Protein AF-A0A821NAH8-F1 (afdb_monomer)

Structure (mmCIF, N/CA/C/O backbone):
data_AF-A0A821NAH8-F1
#
_entry.id   AF-A0A821NAH8-F1
#
loop_
_atom_site.group_PDB
_atom_site.id
_atom_site.type_symbol
_atom_site.label_atom_id
_atom_site.label_alt_id
_atom_site.label_comp_id
_atom_site.label_asym_id
_atom_site.label_entity_id
_atom_site.label_seq_id
_atom_site.pdbx_PDB_ins_code
_atom_site.Cartn_x
_atom_site.Cartn_y
_atom_site.Cartn_z
_atom_site.occupancy
_atom_site.B_iso_or_equiv
_atom_site.auth_seq_id
_atom_si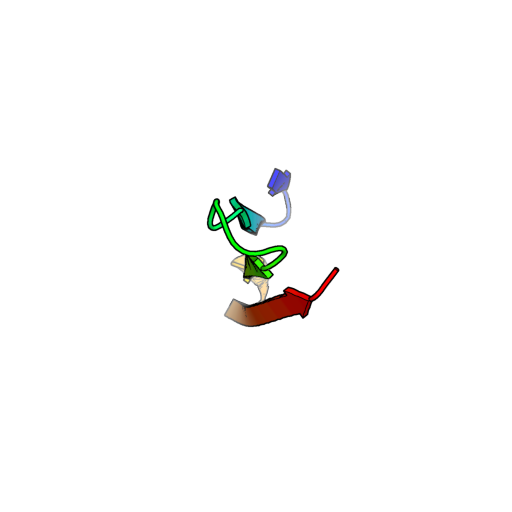te.auth_comp_id
_atom_site.auth_asym_id
_atom_site.auth_atom_id
_atom_site.pdbx_PDB_model_num
ATOM 1 N N . MET A 1 1 ? 6.722 10.034 -3.048 1.00 76.88 1 MET A N 1
ATOM 2 C CA . MET A 1 1 ? 7.889 10.825 -3.486 1.00 7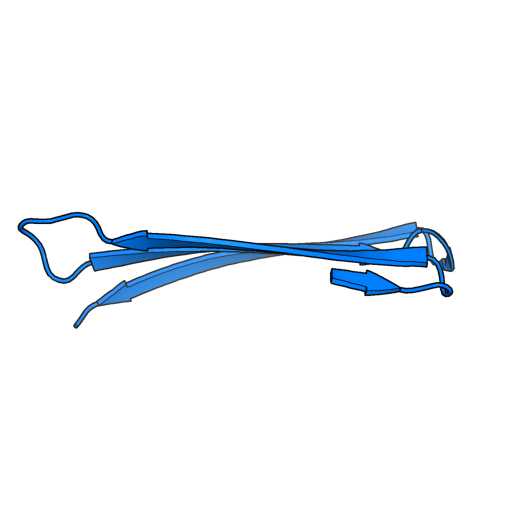6.88 1 MET A CA 1
ATOM 3 C C . MET A 1 1 ? 8.426 10.218 -4.773 1.00 76.88 1 MET A C 1
ATOM 5 O O . MET A 1 1 ? 8.348 9.004 -4.927 1.00 76.88 1 MET A O 1
ATOM 9 N N . VAL A 1 2 ? 8.917 11.033 -5.698 1.00 81.38 2 VAL A N 1
ATOM 10 C CA . VAL A 1 2 ? 9.543 10.561 -6.940 1.00 81.38 2 VAL A CA 1
ATOM 11 C C . VAL A 1 2 ? 10.925 11.191 -6.991 1.00 81.38 2 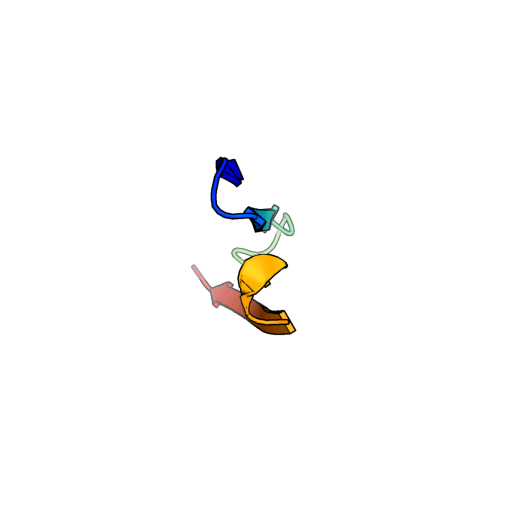VAL A C 1
ATOM 13 O O . VAL A 1 2 ? 11.034 12.410 -6.913 1.00 81.38 2 VAL A O 1
ATOM 16 N N . ASP A 1 3 ? 11.954 10.358 -7.051 1.00 80.00 3 ASP A N 1
ATOM 17 C CA . ASP A 1 3 ? 13.354 10.763 -7.068 1.00 80.00 3 ASP A CA 1
ATOM 18 C C . ASP A 1 3 ? 13.960 10.546 -8.463 1.00 80.00 3 ASP A C 1
ATOM 20 O O . ASP A 1 3 ? 13.626 9.580 -9.158 1.00 80.00 3 ASP A O 1
ATOM 24 N N . THR A 1 4 ? 14.875 11.428 -8.868 1.00 78.75 4 THR A N 1
ATOM 25 C CA . THR A 1 4 ? 15.537 11.403 -10.185 1.00 78.75 4 THR A CA 1
ATOM 26 C C . THR A 1 4 ? 16.372 10.136 -10.412 1.00 78.75 4 THR A C 1
ATOM 28 O O . THR A 1 4 ? 16.629 9.770 -11.555 1.00 78.75 4 THR A O 1
ATOM 31 N N . ASN A 1 5 ? 16.733 9.400 -9.353 1.00 80.25 5 ASN A N 1
ATOM 32 C CA . ASN A 1 5 ? 17.391 8.092 -9.445 1.00 80.25 5 ASN A CA 1
ATOM 33 C C . ASN A 1 5 ? 16.420 6.939 -9.784 1.00 80.25 5 ASN A C 1
ATOM 35 O O . ASN A 1 5 ? 16.773 5.766 -9.653 1.00 80.25 5 ASN A O 1
ATOM 39 N N . GLY A 1 6 ? 15.178 7.244 -10.179 1.00 78.81 6 GLY A N 1
ATOM 40 C CA . GLY A 1 6 ? 14.160 6.247 -10.512 1.00 78.81 6 GLY A CA 1
ATOM 41 C C . GLY A 1 6 ? 13.539 5.575 -9.284 1.00 78.81 6 GLY A C 1
ATOM 42 O O . GLY A 1 6 ? 12.915 4.521 -9.416 1.00 78.81 6 GLY A O 1
ATOM 43 N N . LEU A 1 7 ? 13.712 6.153 -8.090 1.00 86.44 7 LEU A N 1
ATOM 44 C CA . LEU A 1 7 ? 13.055 5.691 -6.872 1.00 86.44 7 LEU A CA 1
ATOM 45 C C . LEU A 1 7 ? 11.703 6.396 -6.723 1.00 86.44 7 LEU A C 1
ATOM 47 O O . LEU A 1 7 ? 11.622 7.600 -6.501 1.00 86.44 7 LEU A O 1
ATOM 51 N N . VAL A 1 8 ? 10.630 5.626 -6.805 1.00 90.75 8 VAL A N 1
ATOM 52 C CA . VAL A 1 8 ? 9.262 6.071 -6.553 1.00 90.75 8 VAL A CA 1
ATOM 53 C C . VAL A 1 8 ? 8.808 5.443 -5.253 1.00 90.75 8 VAL A C 1
ATOM 55 O O . VAL A 1 8 ? 8.865 4.230 -5.103 1.00 90.75 8 VAL A O 1
ATOM 58 N N . THR A 1 9 ? 8.332 6.234 -4.304 1.00 90.81 9 THR A N 1
ATOM 59 C CA . THR A 1 9 ? 7.696 5.698 -3.099 1.00 90.81 9 THR A CA 1
ATOM 60 C C . THR A 1 9 ? 6.301 6.273 -2.929 1.00 90.81 9 THR A C 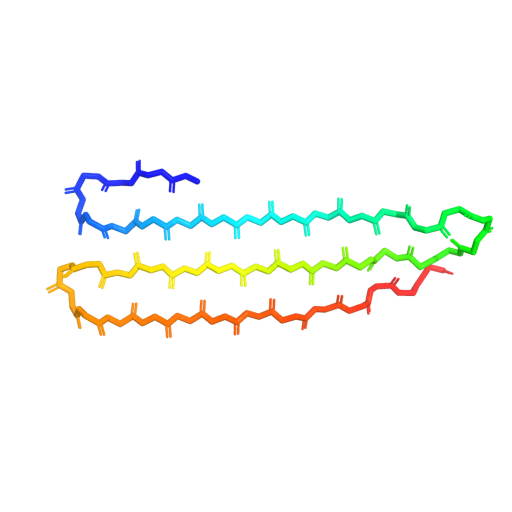1
ATOM 62 O O . THR A 1 9 ? 6.054 7.447 -3.220 1.00 90.81 9 THR A O 1
ATOM 65 N N . ALA A 1 10 ? 5.381 5.452 -2.445 1.00 90.75 10 ALA A N 1
ATOM 66 C CA . ALA A 1 10 ? 4.032 5.867 -2.101 1.00 90.75 10 ALA A CA 1
ATOM 67 C C . ALA A 1 10 ? 3.650 5.263 -0.753 1.00 90.75 10 ALA A C 1
ATOM 69 O O . ALA A 1 10 ? 3.893 4.082 -0.510 1.00 90.75 10 ALA A O 1
ATOM 70 N N . VAL A 1 11 ? 3.057 6.082 0.112 1.00 91.62 11 VAL A N 1
ATOM 71 C CA . VAL A 1 11 ? 2.517 5.665 1.406 1.00 91.62 11 VAL A CA 1
ATOM 72 C C . VAL A 1 11 ? 1.079 6.151 1.475 1.00 91.62 11 VAL A C 1
ATOM 74 O O . VAL A 1 11 ? 0.795 7.304 1.154 1.00 91.62 11 VAL A O 1
ATOM 77 N N . ILE A 1 12 ? 0.176 5.254 1.845 1.00 91.00 12 ILE A N 1
ATOM 78 C CA . ILE A 1 12 ? -1.241 5.515 2.042 1.00 91.00 12 ILE A CA 1
ATOM 79 C C . ILE A 1 12 ? -1.567 5.096 3.463 1.00 91.00 12 ILE A C 1
ATOM 81 O O . ILE A 1 12 ? -1.359 3.946 3.843 1.00 91.00 12 ILE A O 1
ATOM 85 N N . GLU A 1 13 ? -2.118 6.024 4.227 1.00 91.44 13 GLU A N 1
ATOM 86 C CA . GLU A 1 13 ? -2.602 5.761 5.572 1.00 91.44 13 GLU A CA 1
ATOM 87 C C . GLU A 1 13 ? -4.103 6.022 5.601 1.00 91.44 13 GLU A C 1
ATOM 89 O O . GLU A 1 13 ? -4.586 7.071 5.167 1.00 91.44 13 GLU A O 1
ATOM 94 N N . LYS A 1 14 ? -4.864 5.049 6.094 1.00 89.06 14 LYS A N 1
ATOM 95 C CA . LYS A 1 14 ? -6.305 5.165 6.268 1.00 89.06 14 LYS A CA 1
ATOM 96 C C . LYS A 1 14 ? -6.658 4.833 7.703 1.00 89.06 14 LYS A C 1
ATOM 98 O O . LYS A 1 14 ? -6.571 3.687 8.133 1.00 89.06 14 LYS A O 1
ATOM 103 N N . ARG A 1 15 ? -7.116 5.846 8.434 1.00 85.19 15 ARG A N 1
ATOM 104 C CA . ARG A 1 15 ? -7.741 5.657 9.742 1.00 85.19 15 ARG A CA 1
ATOM 105 C C . ARG A 1 15 ? -9.167 5.132 9.554 1.00 85.19 15 ARG A C 1
ATOM 107 O O . ARG A 1 15 ? -9.954 5.737 8.819 1.00 85.19 15 ARG A O 1
ATOM 114 N N . LEU A 1 16 ? -9.487 4.015 10.202 1.00 79.56 16 LEU A N 1
ATOM 115 C CA . LEU A 1 16 ? -10.816 3.402 10.189 1.00 79.56 16 LEU A CA 1
ATOM 116 C C . LEU A 1 16 ? -11.595 3.824 11.442 1.00 79.56 16 LEU A C 1
ATOM 118 O O . LEU A 1 16 ? -11.664 3.084 12.415 1.00 79.56 16 LEU A O 1
ATOM 122 N N . ALA A 1 17 ? -12.208 5.010 11.420 1.00 80.94 17 ALA A N 1
ATOM 123 C CA . ALA A 1 17 ? -13.168 5.387 12.461 1.00 80.94 17 ALA A CA 1
ATOM 124 C C . ALA A 1 17 ? -14.385 4.433 12.435 1.00 80.94 17 ALA A C 1
ATOM 126 O O . ALA A 1 17 ? -14.805 4.051 11.339 1.00 80.94 17 ALA A O 1
ATOM 127 N N . PRO A 1 18 ? -14.979 4.050 13.585 1.00 77.25 18 PRO A N 1
ATOM 128 C CA . PRO A 1 18 ? -14.757 4.538 14.957 1.00 77.25 18 PRO A CA 1
ATOM 129 C C . PRO A 1 18 ? -13.648 3.820 15.757 1.00 77.25 18 PRO A C 1
ATOM 131 O O . PRO A 1 18 ? -13.437 4.150 16.920 1.00 77.25 18 PRO A O 1
ATOM 134 N N . LEU A 1 19 ? -12.952 2.843 15.172 1.00 77.94 19 LEU A N 1
ATOM 135 C CA . LEU A 1 19 ? -11.924 2.051 15.856 1.00 77.94 19 LEU A CA 1
ATOM 136 C C . LEU A 1 19 ? -10.553 2.759 15.790 1.00 77.94 19 LEU A C 1
ATOM 138 O O . LEU A 1 19 ? -10.259 3.440 14.806 1.00 77.94 19 LEU A O 1
ATOM 142 N N . PRO A 1 20 ? -9.660 2.595 16.782 1.00 80.44 20 PRO A N 1
ATOM 143 C CA . PRO A 1 20 ? -8.327 3.203 16.766 1.00 80.44 20 PRO A CA 1
ATOM 144 C C . PRO A 1 20 ? -7.347 2.438 15.853 1.00 80.44 20 PRO A C 1
ATOM 146 O O . PRO A 1 20 ? -6.166 2.293 16.156 1.00 80.44 20 PRO A O 1
ATOM 149 N N . PHE A 1 21 ? -7.828 1.942 14.710 1.00 85.94 21 PHE A N 1
ATOM 150 C CA . PHE A 1 21 ? -7.015 1.249 13.719 1.00 85.94 21 PHE A CA 1
ATOM 151 C C . PHE A 1 21 ? -6.625 2.197 12.589 1.00 85.94 21 PHE A C 1
ATOM 153 O O . PHE A 1 21 ? -7.470 2.851 11.968 1.00 85.94 21 PHE A O 1
ATOM 160 N N . THR A 1 22 ? -5.332 2.247 12.291 1.00 89.50 22 THR A N 1
ATOM 161 C CA . THR A 1 22 ? -4.803 2.919 11.104 1.00 89.50 22 THR A CA 1
ATOM 162 C C . THR A 1 22 ? -4.174 1.876 10.200 1.00 89.50 22 THR A C 1
ATOM 164 O O . THR A 1 22 ? -3.173 1.252 10.544 1.00 89.50 22 THR A O 1
ATOM 167 N N . PHE A 1 23 ? -4.788 1.665 9.040 1.00 90.56 23 PHE A N 1
ATOM 168 C CA . PHE A 1 23 ? -4.225 0.826 7.998 1.00 90.56 23 PHE A CA 1
ATOM 169 C C . PHE A 1 23 ? -3.181 1.628 7.228 1.00 90.56 23 PHE A C 1
ATOM 171 O O . PHE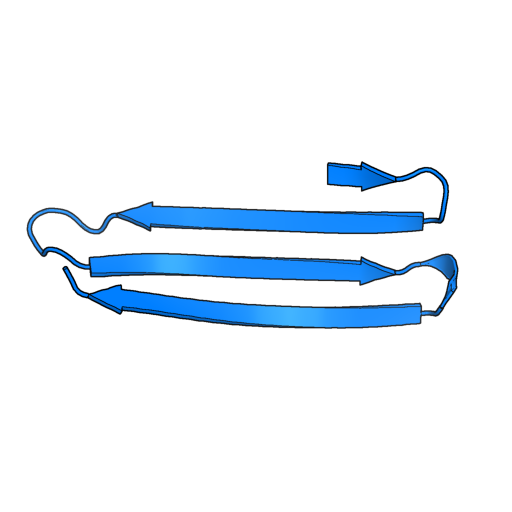 A 1 23 ? -3.467 2.726 6.751 1.00 90.56 23 PHE A O 1
ATOM 178 N N . MET A 1 24 ? -1.980 1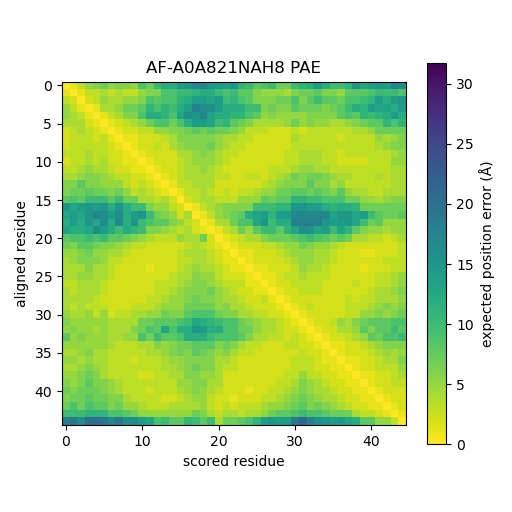.082 7.106 1.00 92.12 24 MET A N 1
ATOM 179 C CA . MET A 1 24 ? -0.864 1.695 6.403 1.00 92.12 24 MET A CA 1
ATOM 180 C C . MET A 1 24 ? -0.448 0.783 5.254 1.00 92.12 24 MET A C 1
ATOM 182 O O . MET A 1 24 ? -0.131 -0.387 5.450 1.00 92.12 24 MET A O 1
ATOM 186 N N . LEU A 1 25 ? -0.417 1.323 4.044 1.00 93.62 25 LEU A N 1
ATOM 187 C CA . LEU A 1 25 ? 0.132 0.669 2.868 1.00 93.62 25 LEU A CA 1
ATOM 188 C C . LEU A 1 25 ? 1.312 1.501 2.380 1.00 93.62 25 LEU A C 1
ATOM 190 O O . LEU A 1 25 ? 1.181 2.697 2.151 1.00 93.62 25 LEU A O 1
ATOM 194 N N . SER A 1 26 ? 2.464 0.875 2.200 1.00 92.25 26 SER A N 1
ATOM 195 C CA . SER A 1 26 ? 3.672 1.519 1.700 1.00 92.25 26 SER A CA 1
ATOM 196 C C . SER A 1 26 ? 4.230 0.750 0.512 1.00 92.25 26 SER A C 1
ATOM 198 O O . SER A 1 26 ? 4.154 -0.475 0.426 1.00 92.25 26 SER A O 1
ATOM 200 N N . SER A 1 27 ? 4.800 1.481 -0.431 1.00 91.31 27 SER A N 1
ATOM 201 C CA . SER A 1 27 ? 5.489 0.930 -1.586 1.00 91.31 27 SER A CA 1
ATOM 202 C C . SER A 1 27 ? 6.721 1.768 -1.886 1.00 91.31 27 SER A C 1
ATOM 204 O O . SER A 1 27 ? 6.716 2.993 -1.755 1.00 91.31 27 SER A O 1
ATOM 206 N N . SER A 1 28 ? 7.794 1.094 -2.278 1.00 91.75 28 SER A N 1
ATOM 207 C CA . SER A 1 28 ? 8.998 1.705 -2.824 1.00 91.75 28 SER A CA 1
ATOM 208 C C . SER A 1 28 ? 9.431 0.910 -4.046 1.00 91.75 28 SER A C 1
ATOM 210 O O . SER A 1 28 ? 9.635 -0.300 -3.995 1.00 91.75 28 SER A O 1
ATOM 212 N N . LEU A 1 29 ? 9.511 1.600 -5.168 1.00 90.62 29 LEU A N 1
ATOM 213 C CA . LEU A 1 29 ? 9.760 1.072 -6.491 1.00 90.62 29 LEU A CA 1
ATOM 214 C C . LEU A 1 29 ? 11.051 1.721 -6.976 1.00 90.62 29 LEU A C 1
ATOM 216 O O . LEU A 1 29 ? 11.093 2.9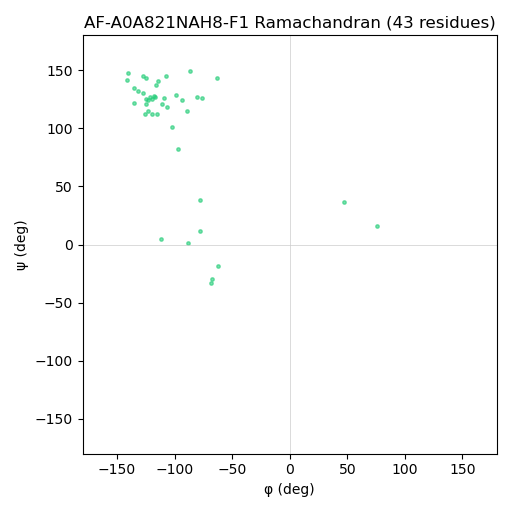25 -7.203 1.00 90.62 29 LEU A O 1
ATOM 220 N N . ASN A 1 30 ? 12.113 0.945 -7.122 1.00 90.56 30 ASN A N 1
ATOM 221 C CA . ASN A 1 30 ? 13.368 1.411 -7.687 1.00 90.56 30 ASN A CA 1
ATOM 222 C C . ASN A 1 30 ? 13.468 0.917 -9.132 1.00 90.56 30 ASN A C 1
ATOM 224 O O . ASN A 1 30 ? 13.806 -0.242 -9.371 1.00 90.56 30 ASN A O 1
ATOM 228 N N . HIS A 1 31 ? 13.180 1.802 -10.085 1.00 85.19 31 HIS A N 1
ATOM 229 C CA . HIS A 1 31 ? 13.267 1.503 -11.514 1.00 85.19 31 HIS A CA 1
ATOM 230 C C . HIS A 1 31 ? 14.709 1.292 -11.981 1.00 85.19 31 HIS A C 1
ATOM 232 O O . HIS A 1 31 ? 14.937 0.447 -12.839 1.00 85.19 31 HIS A O 1
ATOM 238 N N . ALA A 1 32 ? 15.691 1.981 -11.392 1.00 85.19 32 ALA A N 1
ATOM 239 C CA . ALA A 1 32 ? 17.096 1.828 -11.775 1.00 85.19 32 ALA A CA 1
ATOM 240 C C . ALA A 1 32 ? 17.664 0.441 -11.427 1.00 85.19 32 ALA A C 1
ATOM 242 O O . ALA A 1 32 ? 18.556 -0.053 -12.109 1.00 85.19 32 ALA A O 1
ATOM 243 N N . LYS A 1 33 ? 17.151 -0.194 -10.366 1.00 86.88 33 LYS A N 1
ATOM 244 C CA . LYS A 1 33 ? 17.596 -1.517 -9.893 1.00 86.88 33 LYS A CA 1
ATOM 245 C C . LYS A 1 33 ? 16.555 -2.624 -10.086 1.00 86.88 33 LYS A C 1
ATOM 247 O O . LYS A 1 33 ? 16.773 -3.726 -9.596 1.00 86.88 33 LYS A O 1
ATOM 252 N N . ALA A 1 34 ? 15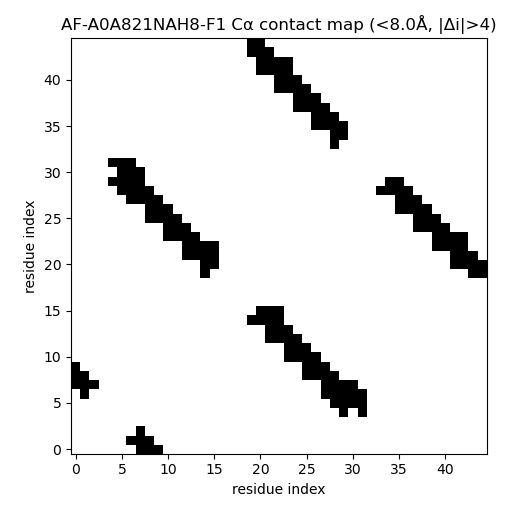.425 -2.323 -10.735 1.00 85.44 34 ALA A N 1
ATOM 253 C CA . ALA A 1 34 ? 14.261 -3.210 -10.853 1.00 85.44 34 ALA A CA 1
ATOM 254 C C . ALA A 1 34 ? 13.837 -3.852 -9.510 1.00 85.44 34 ALA A C 1
ATOM 256 O O . ALA A 1 34 ? 13.444 -5.015 -9.448 1.00 85.44 34 ALA A O 1
ATOM 257 N N . ALA A 1 35 ? 13.951 -3.096 -8.413 1.00 88.75 35 ALA A N 1
ATOM 258 C CA . ALA A 1 35 ? 13.696 -3.586 -7.063 1.00 88.75 35 ALA A CA 1
ATOM 259 C C . ALA A 1 35 ? 12.426 -2.949 -6.504 1.00 88.75 35 ALA A C 1
ATOM 261 O O . ALA A 1 35 ? 12.340 -1.728 -6.367 1.00 88.75 35 ALA A O 1
ATOM 262 N N . TYR A 1 36 ? 11.455 -3.781 -6.143 1.00 89.62 36 TYR A N 1
ATOM 263 C CA . TYR A 1 36 ? 10.148 -3.343 -5.667 1.00 89.62 36 TYR A CA 1
ATOM 264 C C . TYR A 1 36 ? 9.911 -3.890 -4.262 1.00 89.62 36 TYR A C 1
ATOM 266 O O . TYR A 1 36 ? 10.049 -5.088 -4.020 1.00 89.62 36 TYR A O 1
ATOM 274 N N . ARG A 1 37 ? 9.578 -3.013 -3.316 1.00 91.50 37 ARG A N 1
ATOM 275 C CA . ARG A 1 37 ? 9.281 -3.375 -1.929 1.00 91.50 37 ARG A CA 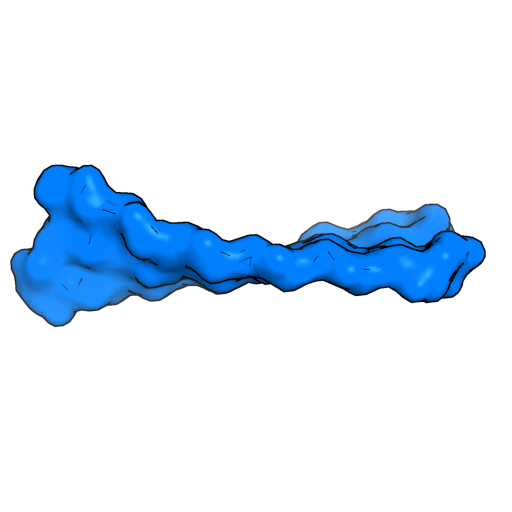1
ATOM 276 C C . ARG A 1 37 ? 7.908 -2.839 -1.572 1.00 91.50 37 ARG A C 1
ATOM 278 O O . ARG A 1 37 ? 7.664 -1.638 -1.680 1.00 91.50 37 ARG A O 1
ATOM 285 N N . PHE A 1 38 ? 7.050 -3.732 -1.108 1.00 93.00 38 PHE A N 1
ATOM 286 C CA . PHE A 1 38 ? 5.713 -3.417 -0.627 1.00 93.00 38 PHE A CA 1
ATOM 287 C C . PHE A 1 38 ? 5.646 -3.753 0.858 1.00 93.00 38 PHE A C 1
ATOM 289 O O . PHE A 1 38 ? 6.179 -4.775 1.290 1.00 93.00 38 PHE A O 1
ATOM 296 N N . GLY A 1 39 ? 5.028 -2.877 1.638 1.00 93.81 39 GLY A N 1
ATOM 297 C CA . GLY A 1 39 ? 4.830 -3.055 3.067 1.00 93.81 39 GLY A CA 1
ATOM 298 C C . GLY A 1 39 ? 3.383 -2.765 3.418 1.00 93.81 39 GLY A C 1
ATOM 299 O O . GLY A 1 39 ? 2.842 -1.740 3.007 1.00 93.81 39 GLY A O 1
ATOM 300 N N . ILE A 1 40 ? 2.767 -3.653 4.189 1.00 93.12 40 ILE A N 1
ATOM 301 C CA . ILE A 1 40 ? 1.453 -3.419 4.784 1.00 93.12 40 ILE A CA 1
ATOM 302 C C . ILE A 1 40 ? 1.641 -3.360 6.297 1.00 93.12 40 ILE A C 1
ATOM 304 O O . ILE A 1 40 ? 2.424 -4.128 6.855 1.00 93.12 40 ILE A O 1
ATOM 308 N N . GLY A 1 41 ? 0.932 -2.455 6.952 1.00 91.38 41 GLY A N 1
ATOM 309 C CA . GLY A 1 41 ? 0.965 -2.278 8.392 1.00 91.38 41 GLY A CA 1
ATOM 310 C C . GLY A 1 41 ? -0.429 -1.997 8.925 1.00 91.38 41 GLY A C 1
ATOM 311 O O . GLY A 1 41 ? -1.258 -1.374 8.262 1.00 91.38 41 GLY A O 1
ATOM 312 N N . LEU A 1 42 ? -0.680 -2.460 10.142 1.00 90.62 42 LEU A N 1
ATOM 313 C CA . LEU A 1 42 ? -1.850 -2.083 10.914 1.00 90.62 42 LEU A CA 1
ATOM 314 C C . LEU A 1 42 ? -1.349 -1.493 12.225 1.00 90.62 42 LEU A C 1
ATOM 316 O O . LEU A 1 42 ? -0.723 -2.187 13.021 1.00 90.62 42 LEU A O 1
ATOM 320 N N . LEU A 1 43 ? -1.605 -0.208 12.425 1.00 87.75 43 LEU A N 1
ATOM 321 C CA . LEU A 1 43 ? -1.316 0.473 13.674 1.00 87.75 43 LEU A CA 1
ATOM 322 C C . LEU A 1 43 ? -2.571 0.442 14.548 1.00 87.75 43 LEU A C 1
ATOM 324 O O . LEU A 1 43 ? -3.643 0.865 14.113 1.00 87.75 43 LEU A O 1
ATOM 328 N N . ILE A 1 44 ? -2.418 -0.083 15.761 1.00 87.06 44 ILE A N 1
ATOM 329 C CA . ILE A 1 44 ? -3.456 -0.149 16.791 1.00 87.06 44 ILE A CA 1
ATOM 330 C C . ILE A 1 44 ? -3.091 0.885 17.858 1.00 87.06 44 ILE A C 1
ATOM 332 O O . ILE A 1 44 ? -1.998 0.804 18.420 1.00 87.06 44 ILE A O 1
ATOM 336 N N . GLY A 1 45 ? -3.966 1.871 18.062 1.00 70.12 45 GLY A N 1
ATOM 337 C CA . GLY A 1 45 ? -3.855 2.896 19.105 1.00 70.12 45 GLY A CA 1
ATOM 338 C C . GLY A 1 45 ? -4.663 2.561 20.347 1.00 70.12 45 GLY A C 1
ATOM 339 O O . GLY A 1 45 ? -5.759 1.981 20.189 1.00 70.12 45 GLY A O 1
#

Mean predicted aligned error: 5.18 Å

Solvent-accessible surface area (backbone atoms only — not comparable to full-atom values): 2610 Å² total; per-residue (Å²): 90,79,45,96,75,38,39,37,37,50,76,48,76,46,74,45,80,95,50,59,38,32,42,32,42,38,39,38,37,28,64,73,74,76,43,74,49,77,46,78,47,75,46,79,107

Radius of gyration: 13.44 Å; Cα contacts (8 Å, |Δi|>4): 87; chains: 1; bounding box: 32×15×31 Å

Foldseek 3Di:
DADPQQKDKDKDWDQDPPAQKIWIWIWIAGPNVRDIDIDTDIDHD

Secondary structure (DSSP, 8-state):
-B-TTSEEEEEEEEEETTTTEEEEEEEEEETTTTEEEEEEEEEE-

Sequence (45 aa):
MVDTNGLVTAVIEKRLAPLPFTFMLSSSLNHAKAAYRFGIGLLIG

Nearest PDB structures (foldseek):
  7vd2-assembly1_B  TM=9.781E-01  e=1.274E-02  Homo sapiens
  8b4i-assembly1_B  TM=9.436E-01  e=4.032E-02  Neurospora crassa
  3goc-assembly1_A  TM=6.500E-01  e=3.206E-01  Streptomyces avermitilis MA-4680 = NBRC 14893
  7p2q-assembly1_C  TM=7.854E-01  e=1.518E+00  Homo sapiens
  5exc-assembly1_C  TM=3.723E-01  e=4.798E-01  Dendronephthya sp. SSAL-2002

pLDDT: mean 86.82, std 5.66, range [70.12, 93.81]